Protein AF-A0A804QAE9-F1 (afdb_monomer_lite)

Foldseek 3Di:
DPPPPPPPDPDDPVVVVVSVVVVVLVVVVVVCPPPPHFDFLLNVLVVVCVVVPVDFDDDDLVRLCVLQVAPVSVVHDPSSSSSSSVQSVVPCNRLCCVLPNNDSHRRRRDGGDPVSD

pLDDT: mean 75.99, std 17.81, range [33.16, 93.75]

Radius of gyration: 15.29 Å; chains: 1; bounding box: 30×35×41 Å

Organism: Zea mays (NCBI:txid4577)

Sequence (117 aa):
MFMTIISCYPLRGDDISIVCASLIRSIKLLISCLPFSPLSRQDLVSWKMALDKRQLPEVDRNCLFKLSGYIDIDKINTAAWPALAADLDAGDQSITALAFGFTRLFQPNKPVTKGQA

Structure (mmCIF, N/CA/C/O backbone):
data_AF-A0A804QAE9-F1
#
_entry.id   AF-A0A804QAE9-F1
#
loop_
_atom_site.group_PDB
_atom_site.id
_atom_site.type_symbol
_atom_site.label_atom_id
_atom_site.label_alt_id
_atom_site.label_comp_id
_atom_site.label_asym_id
_atom_site.label_entity_id
_atom_site.label_seq_id
_atom_site.pdbx_PDB_ins_code
_atom_site.Cartn_x
_atom_site.Cartn_y
_atom_site.Cartn_z
_atom_site.occupancy
_atom_site.B_iso_or_equiv
_atom_site.auth_seq_id
_atom_site.auth_comp_id
_atom_site.auth_asym_id
_atom_site.auth_atom_id
_atom_site.pdbx_PDB_model_num
ATOM 1 N N . MET A 1 1 ? 2.958 -3.936 -30.521 1.00 42.75 1 MET A N 1
ATOM 2 C CA . MET A 1 1 ? 3.311 -2.891 -29.539 1.00 42.75 1 MET A CA 1
ATOM 3 C C . MET A 1 1 ? 2.234 -1.818 -29.608 1.00 42.75 1 MET A C 1
ATOM 5 O O . MET A 1 1 ? 2.373 -0.869 -30.362 1.00 42.75 1 MET A O 1
ATOM 9 N N . PHE A 1 2 ? 1.108 -2.010 -28.919 1.00 38.31 2 PHE A N 1
ATOM 10 C CA . PHE A 1 2 ? 0.116 -0.943 -28.797 1.00 38.31 2 PHE A CA 1
ATOM 11 C C . PHE A 1 2 ? 0.645 0.028 -27.743 1.00 38.31 2 PHE A C 1
ATOM 13 O O . PHE A 1 2 ? 0.399 -0.132 -26.554 1.00 38.31 2 PHE A O 1
ATOM 20 N N . MET A 1 3 ? 1.456 0.993 -28.177 1.00 35.22 3 MET A N 1
ATOM 21 C CA . MET A 1 3 ? 1.551 2.245 -27.439 1.00 35.22 3 MET A CA 1
ATOM 22 C C . MET A 1 3 ? 0.134 2.807 -27.450 1.00 35.22 3 MET A C 1
ATOM 24 O O . MET A 1 3 ? -0.409 3.049 -28.527 1.00 35.22 3 MET A O 1
ATOM 28 N N . THR A 1 4 ? -0.497 2.922 -26.283 1.00 42.53 4 THR A N 1
ATOM 29 C CA . THR A 1 4 ? -1.759 3.644 -26.146 1.00 42.53 4 THR A CA 1
ATOM 30 C C . THR A 1 4 ? -1.497 5.060 -26.633 1.00 42.53 4 THR A C 1
ATOM 32 O O . THR A 1 4 ? -0.936 5.882 -25.913 1.00 42.53 4 THR A O 1
ATOM 35 N N . ILE A 1 5 ? -1.836 5.315 -27.896 1.00 38.16 5 ILE A N 1
ATOM 36 C CA . ILE A 1 5 ? -1.956 6.654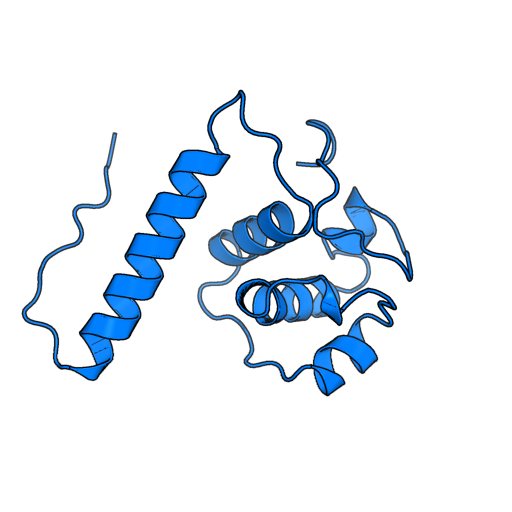 -28.442 1.00 38.16 5 ILE A CA 1
ATOM 37 C C . ILE A 1 5 ? -2.986 7.301 -27.533 1.00 38.16 5 ILE A C 1
ATOM 39 O O . ILE A 1 5 ? -4.153 6.908 -27.535 1.00 38.16 5 ILE A O 1
ATOM 43 N N . ILE A 1 6 ? -2.533 8.217 -26.681 1.00 41.72 6 ILE A N 1
ATOM 44 C CA . ILE A 1 6 ? -3.435 9.109 -25.976 1.00 41.72 6 ILE A CA 1
ATOM 45 C C . ILE A 1 6 ? -4.168 9.846 -27.082 1.00 41.72 6 ILE A C 1
ATOM 47 O O . ILE A 1 6 ? -3.610 10.709 -27.753 1.00 41.72 6 ILE A O 1
ATOM 51 N N . SER A 1 7 ? -5.388 9.393 -27.349 1.00 34.25 7 SER A N 1
ATOM 52 C CA . SER A 1 7 ? -6.281 10.024 -28.294 1.00 34.25 7 SER A CA 1
ATOM 53 C C . SER A 1 7 ? -6.533 11.421 -27.750 1.00 34.25 7 SER A C 1
ATOM 55 O O . SER A 1 7 ? -7.258 11.581 -26.768 1.00 34.25 7 SER A O 1
ATOM 57 N N . CYS A 1 8 ? -5.870 12.414 -28.342 1.00 33.16 8 CYS A N 1
ATOM 58 C CA . CYS A 1 8 ? -6.096 13.829 -28.093 1.00 33.16 8 CYS A CA 1
ATOM 59 C C . CYS A 1 8 ? -7.514 14.189 -28.551 1.00 33.16 8 CYS A C 1
ATOM 61 O O . CYS A 1 8 ? -7.708 14.750 -29.626 1.00 33.16 8 CYS A O 1
ATOM 63 N N . TYR A 1 9 ? -8.522 13.836 -27.758 1.00 36.19 9 TYR A N 1
ATOM 64 C CA . TYR A 1 9 ? -9.813 14.500 -27.843 1.00 36.19 9 TYR A CA 1
ATOM 65 C C . TYR A 1 9 ? -9.670 15.911 -27.247 1.00 36.19 9 TYR A C 1
ATOM 67 O O . TYR A 1 9 ? -8.842 16.113 -26.355 1.00 36.19 9 TYR A O 1
ATOM 75 N N . PRO A 1 10 ? -10.425 16.906 -27.737 1.00 42.62 10 PRO A N 1
ATOM 76 C CA . PRO A 1 10 ? -10.414 18.249 -27.171 1.00 42.62 10 PRO A CA 1
ATOM 77 C C . PRO A 1 10 ? -11.069 18.204 -25.782 1.00 42.62 10 PRO A C 1
ATOM 79 O O . PRO A 1 10 ? -12.288 18.139 -25.651 1.00 42.62 10 PRO A O 1
ATOM 82 N N . LEU A 1 11 ? -10.228 18.152 -24.751 1.00 46.31 11 LEU A N 1
ATOM 83 C CA . LEU A 1 11 ? -10.600 17.947 -23.351 1.00 46.31 11 LEU A CA 1
ATOM 84 C C . LEU A 1 11 ? -10.997 19.273 -22.697 1.00 46.31 11 LEU A C 1
ATOM 86 O O . LEU A 1 11 ? -10.313 20.287 -22.857 1.00 46.31 11 LEU A O 1
ATOM 90 N N . ARG A 1 12 ? -12.101 19.261 -21.943 1.00 48.41 12 ARG A N 1
ATOM 91 C CA . ARG A 1 12 ? -12.508 20.387 -21.098 1.00 48.41 12 ARG A CA 1
ATOM 92 C C . ARG A 1 12 ? -11.543 20.486 -19.909 1.00 48.41 12 ARG A C 1
ATOM 94 O O . ARG A 1 12 ? -10.910 19.501 -19.553 1.00 48.41 12 ARG A O 1
ATOM 101 N N . GLY A 1 13 ? -11.383 21.680 -19.331 1.00 50.06 13 GLY A N 1
ATOM 102 C CA . GLY A 1 13 ? -10.304 22.000 -18.377 1.00 50.06 13 GLY A CA 1
ATOM 103 C C . GLY A 1 13 ? -10.096 21.002 -17.226 1.00 50.06 13 GLY A C 1
ATOM 104 O O . GLY A 1 13 ? -8.952 20.753 -16.854 1.00 50.06 13 GLY A O 1
ATOM 105 N N . ASP A 1 14 ? -11.163 20.378 -16.721 1.00 53.34 14 ASP A N 1
ATOM 106 C CA . ASP A 1 14 ? -11.088 19.343 -15.678 1.00 53.34 14 ASP A CA 1
ATOM 107 C C . ASP A 1 14 ? -10.497 18.015 -16.190 1.00 53.34 14 ASP A C 1
ATOM 109 O O . ASP A 1 14 ? -9.728 17.349 -15.492 1.00 53.34 14 ASP A O 1
ATOM 113 N N . ASP A 1 15 ? -10.770 17.658 -17.446 1.00 48.53 15 ASP A N 1
ATOM 114 C CA . ASP A 1 15 ? -10.292 16.419 -18.052 1.00 48.53 15 ASP A CA 1
ATOM 115 C C . ASP A 1 15 ? -8.797 16.477 -18.406 1.00 48.53 15 ASP A C 1
ATOM 117 O O . ASP A 1 15 ? -8.123 15.446 -18.398 1.00 48.53 15 ASP A O 1
ATOM 121 N N . ILE A 1 16 ? -8.235 17.667 -18.671 1.00 50.22 16 ILE A N 1
ATOM 122 C CA . ILE A 1 16 ? -6.788 17.827 -18.918 1.00 50.22 16 ILE A CA 1
ATOM 123 C C . ILE A 1 16 ? -5.993 17.345 -17.703 1.00 50.22 16 ILE A C 1
ATOM 125 O O . ILE A 1 16 ? -4.996 16.641 -17.864 1.00 50.22 16 ILE A O 1
ATOM 129 N N . SER A 1 17 ? -6.451 17.665 -16.491 1.00 49.66 17 SER A N 1
ATOM 130 C CA . SER A 1 17 ? -5.817 17.208 -15.252 1.00 49.66 17 SER A CA 1
ATOM 131 C C . SER A 1 17 ? -5.870 15.684 -15.122 1.00 49.66 17 SER A C 1
ATOM 133 O O . SER A 1 17 ? -4.869 15.064 -14.761 1.00 49.66 17 SER A O 1
ATOM 135 N N . ILE A 1 18 ? -6.997 15.064 -15.486 1.00 51.47 18 ILE A N 1
ATOM 136 C CA . ILE A 1 18 ? -7.181 13.605 -15.453 1.00 51.47 18 ILE A CA 1
ATOM 137 C C . ILE A 1 18 ? -6.284 12.914 -16.486 1.00 51.47 18 ILE A C 1
ATOM 139 O O . ILE A 1 18 ? -5.630 11.913 -16.176 1.00 51.47 18 ILE A O 1
ATOM 143 N N . VAL A 1 19 ? -6.212 13.447 -17.708 1.00 52.53 19 VAL A N 1
ATOM 144 C CA . VAL A 1 19 ? -5.364 12.894 -18.771 1.00 52.53 19 VAL A CA 1
ATOM 145 C C . VAL A 1 19 ? -3.890 13.100 -18.455 1.00 52.53 19 VAL A C 1
ATOM 147 O O . VAL A 1 19 ? -3.104 12.174 -18.638 1.00 52.53 19 VAL A O 1
ATOM 150 N N . CYS A 1 20 ? -3.511 14.253 -17.903 1.00 49.06 20 CYS A N 1
ATOM 151 C CA . CYS A 1 20 ? -2.147 14.510 -17.457 1.00 49.06 20 CYS A CA 1
ATOM 152 C C . CYS A 1 20 ? -1.758 13.552 -16.322 1.00 49.06 20 CYS A C 1
ATOM 154 O O . CYS A 1 20 ? -0.715 12.907 -16.399 1.00 49.06 20 CYS A O 1
ATOM 156 N N . ALA A 1 21 ? -2.629 13.350 -15.328 1.00 53.75 21 ALA A N 1
ATOM 157 C CA . ALA A 1 21 ? -2.409 12.374 -14.264 1.00 53.75 21 ALA A CA 1
ATOM 158 C C . ALA A 1 21 ? -2.304 10.936 -14.805 1.00 53.75 21 ALA A C 1
ATOM 160 O O . ALA A 1 21 ? -1.413 10.195 -14.392 1.00 53.75 21 ALA A O 1
ATOM 161 N N . SER A 1 22 ? -3.150 10.548 -15.768 1.00 59.66 22 SER A N 1
ATOM 162 C CA . SER A 1 22 ? -3.073 9.235 -16.428 1.00 59.66 22 SER A CA 1
ATOM 163 C C . SER A 1 22 ? -1.803 9.058 -17.255 1.00 59.66 22 SER A C 1
ATOM 165 O O . SER A 1 22 ? -1.199 7.986 -17.210 1.00 59.66 22 SER A O 1
ATOM 167 N N . LEU A 1 23 ? -1.364 10.084 -17.987 1.00 62.62 23 LEU A N 1
ATOM 168 C CA . LEU A 1 23 ? -0.129 10.052 -18.768 1.00 62.62 23 LEU A CA 1
ATOM 169 C C . LEU A 1 2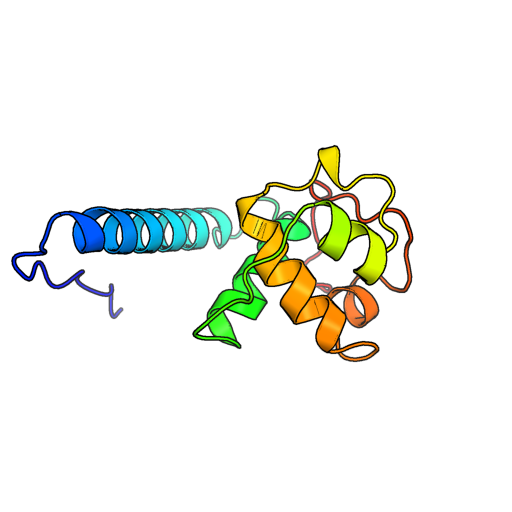3 ? 1.093 10.001 -17.850 1.00 62.62 23 LEU A C 1
ATOM 171 O O . LEU A 1 23 ? 1.960 9.160 -18.056 1.00 62.62 23 LEU A O 1
ATOM 175 N N . ILE A 1 24 ? 1.146 10.829 -16.804 1.00 60.28 24 ILE A N 1
ATOM 176 C CA . ILE A 1 24 ? 2.220 10.808 -15.801 1.00 60.28 24 ILE A CA 1
ATOM 177 C C . ILE A 1 24 ? 2.263 9.446 -15.107 1.00 60.28 24 ILE A C 1
ATOM 179 O O . ILE A 1 24 ? 3.343 8.875 -14.956 1.00 60.28 24 ILE A O 1
ATOM 183 N N . ARG A 1 25 ? 1.102 8.885 -14.739 1.00 60.06 25 ARG A N 1
ATOM 184 C CA . ARG A 1 25 ? 1.003 7.524 -14.200 1.00 60.06 25 ARG A CA 1
ATOM 185 C C . ARG A 1 25 ? 1.562 6.523 -15.206 1.00 60.06 25 ARG A C 1
ATOM 187 O O . ARG A 1 25 ? 2.462 5.778 -14.850 1.00 60.06 25 ARG A O 1
ATOM 194 N N . SER A 1 26 ? 1.125 6.567 -16.462 1.00 63.38 26 SER A N 1
ATOM 195 C CA . SER A 1 26 ? 1.583 5.662 -17.529 1.00 63.38 26 SER A CA 1
ATOM 196 C C . SER A 1 26 ? 3.090 5.763 -17.798 1.00 63.38 26 SER A C 1
ATOM 198 O O . SER A 1 26 ? 3.754 4.742 -17.953 1.00 63.38 26 SER A O 1
ATOM 200 N N . ILE A 1 27 ? 3.660 6.970 -17.795 1.00 61.41 27 ILE A N 1
ATOM 201 C CA . ILE A 1 27 ? 5.104 7.191 -17.950 1.00 61.41 27 ILE A CA 1
ATOM 202 C C . ILE A 1 27 ? 5.858 6.652 -16.732 1.00 61.41 27 ILE A C 1
ATOM 204 O O . ILE A 1 27 ? 6.856 5.949 -16.892 1.00 61.41 27 ILE A O 1
ATOM 208 N N . LYS A 1 28 ? 5.380 6.936 -15.512 1.00 62.47 28 LYS A N 1
ATOM 209 C CA . LYS A 1 28 ? 5.994 6.420 -14.285 1.00 62.47 28 LYS A CA 1
ATOM 210 C C . LYS A 1 28 ? 5.969 4.889 -14.258 1.00 62.47 28 LYS A C 1
ATOM 212 O O . LYS A 1 28 ? 6.981 4.302 -13.885 1.00 62.47 28 LYS A O 1
ATOM 217 N N . LEU A 1 29 ? 4.877 4.260 -14.710 1.00 59.19 29 LEU A N 1
ATOM 218 C CA . LEU A 1 29 ? 4.764 2.806 -14.903 1.00 59.19 29 LEU A CA 1
ATOM 219 C C . LEU A 1 29 ? 5.803 2.279 -15.905 1.00 59.19 29 LEU A C 1
ATOM 221 O O . LEU A 1 29 ? 6.450 1.268 -15.656 1.00 59.19 29 LEU A O 1
ATOM 225 N N . LEU A 1 30 ? 5.999 2.975 -17.028 1.00 61.00 30 LEU A N 1
ATOM 226 C CA . LEU A 1 30 ? 6.928 2.543 -18.073 1.00 61.00 30 LEU A CA 1
ATOM 227 C C . LEU A 1 30 ? 8.387 2.576 -17.596 1.00 61.00 30 LEU A C 1
ATOM 229 O O . LEU A 1 30 ? 9.128 1.623 -17.821 1.00 61.00 30 LEU A O 1
ATOM 233 N N . ILE A 1 31 ? 8.788 3.645 -16.901 1.00 60.69 31 ILE A N 1
ATOM 234 C CA . ILE A 1 31 ? 10.164 3.824 -16.404 1.00 60.69 31 ILE A CA 1
ATOM 235 C C . ILE A 1 31 ? 10.532 2.755 -15.376 1.00 60.69 31 ILE A C 1
ATOM 237 O O . ILE A 1 31 ? 11.656 2.277 -15.336 1.00 60.69 31 ILE A O 1
ATOM 241 N N . SER A 1 32 ? 9.590 2.379 -14.531 1.00 58.94 32 SER A N 1
ATOM 242 C CA . SER A 1 32 ? 9.838 1.491 -13.399 1.00 58.94 32 SER A CA 1
ATOM 243 C C . SER A 1 32 ? 9.721 0.005 -13.757 1.00 58.94 32 SER A C 1
ATOM 245 O O . SER A 1 32 ? 10.266 -0.845 -13.054 1.00 58.94 32 SER A O 1
ATOM 247 N N . CYS A 1 33 ? 9.088 -0.309 -14.890 1.00 55.84 33 CYS A N 1
ATOM 248 C CA . CYS A 1 33 ? 9.111 -1.633 -15.504 1.00 55.84 33 CYS A CA 1
ATOM 249 C C . CYS A 1 33 ? 10.444 -1.934 -16.223 1.00 55.84 33 CYS A C 1
ATOM 251 O O . CYS A 1 33 ? 10.627 -3.034 -16.754 1.00 55.84 33 CYS A O 1
ATOM 253 N N . LEU A 1 34 ? 11.390 -0.982 -16.256 1.00 62.50 34 LEU A N 1
ATOM 254 C CA . LEU A 1 34 ? 12.736 -1.252 -16.744 1.00 62.50 34 LEU A CA 1
ATOM 255 C C . LEU A 1 34 ? 13.390 -2.313 -15.842 1.00 62.50 34 LEU A C 1
ATOM 257 O O . LEU A 1 34 ? 13.418 -2.151 -14.622 1.00 62.50 34 LEU A O 1
ATOM 261 N N . PRO A 1 35 ? 13.992 -3.373 -16.409 1.00 57.97 35 PRO A N 1
ATOM 262 C CA . PRO A 1 35 ? 14.539 -4.496 -15.639 1.00 57.97 35 PRO A CA 1
ATOM 263 C C . PRO A 1 35 ? 15.683 -4.109 -14.684 1.00 57.97 35 PRO A C 1
ATOM 265 O O . PRO A 1 35 ? 16.109 -4.934 -13.875 1.00 57.97 35 PRO A O 1
ATOM 268 N N . PHE A 1 36 ? 16.183 -2.875 -14.783 1.00 64.62 36 PHE A N 1
ATOM 269 C CA . PHE A 1 36 ? 17.286 -2.340 -13.990 1.00 64.62 36 PHE A CA 1
ATOM 270 C C . PHE A 1 36 ? 16.851 -1.359 -12.895 1.00 64.62 36 PHE A C 1
ATOM 272 O O . PHE A 1 36 ? 17.666 -1.045 -12.029 1.00 64.62 36 PHE A O 1
ATOM 279 N N . SER A 1 37 ? 15.610 -0.861 -12.899 1.00 69.00 37 SER A N 1
ATOM 280 C CA . SER A 1 37 ? 15.158 0.061 -11.854 1.00 69.00 37 SER A CA 1
ATOM 281 C C . SER A 1 37 ? 14.622 -0.712 -10.647 1.00 69.00 37 SER A C 1
ATOM 283 O O . SER A 1 37 ? 13.734 -1.549 -10.820 1.00 69.00 37 SER A O 1
ATOM 285 N N . PRO A 1 38 ? 15.112 -0.448 -9.421 1.00 74.12 38 PRO A N 1
ATOM 286 C CA . PRO A 1 38 ? 14.546 -1.057 -8.226 1.00 74.12 38 PRO A CA 1
ATOM 287 C C . PRO A 1 38 ? 13.091 -0.610 -8.055 1.00 74.12 38 PRO A C 1
ATOM 289 O O . PRO A 1 38 ? 12.805 0.583 -7.953 1.00 74.12 38 PRO A O 1
ATOM 292 N N . LEU A 1 39 ? 12.176 -1.578 -8.013 1.00 83.69 39 LEU A N 1
ATOM 293 C CA . LEU A 1 39 ? 10.762 -1.330 -7.768 1.00 83.69 39 LEU A CA 1
ATOM 294 C C . LEU A 1 39 ? 10.515 -1.131 -6.272 1.00 83.69 39 LEU A C 1
ATOM 296 O O . LEU A 1 39 ? 10.903 -1.975 -5.466 1.00 83.69 39 LEU A O 1
ATOM 300 N N . SER A 1 40 ? 9.872 -0.029 -5.891 1.00 88.06 40 SER A N 1
ATOM 301 C CA . SER A 1 40 ? 9.494 0.226 -4.501 1.00 88.06 40 SER A CA 1
ATOM 302 C C . SER A 1 40 ? 8.224 -0.542 -4.110 1.00 88.06 40 SER A C 1
ATOM 304 O O . SER A 1 40 ? 7.386 -0.858 -4.958 1.00 88.06 40 SER A O 1
ATOM 306 N N . ARG A 1 41 ? 8.044 -0.818 -2.811 1.00 89.56 41 ARG A N 1
ATOM 307 C CA . ARG A 1 41 ? 6.846 -1.512 -2.298 1.00 89.56 41 ARG A CA 1
ATOM 308 C C . ARG A 1 41 ? 5.558 -0.765 -2.615 1.00 89.56 41 ARG A C 1
ATOM 310 O O . ARG A 1 41 ? 4.574 -1.377 -3.016 1.00 89.56 41 ARG A O 1
ATOM 317 N N . GLN A 1 42 ? 5.567 0.557 -2.452 1.00 90.50 42 GLN A N 1
ATOM 318 C CA . GLN A 1 42 ? 4.392 1.377 -2.752 1.00 90.50 42 GLN A CA 1
ATOM 319 C C . GLN A 1 42 ? 4.046 1.372 -4.244 1.00 90.50 42 GLN A C 1
ATOM 321 O O . GLN A 1 42 ? 2.868 1.393 -4.599 1.00 90.50 42 GLN A O 1
ATOM 326 N N . ASP A 1 43 ? 5.056 1.347 -5.117 1.00 87.69 43 ASP A N 1
ATOM 327 C CA . ASP A 1 43 ? 4.836 1.355 -6.556 1.00 87.69 43 ASP A CA 1
ATOM 328 C C . ASP A 1 43 ? 4.292 -0.009 -6.994 1.00 87.69 43 ASP A C 1
ATOM 330 O O . ASP A 1 43 ? 3.306 -0.034 -7.719 1.00 87.69 43 ASP A O 1
ATOM 334 N N . LEU A 1 44 ? 4.809 -1.122 -6.453 1.00 86.69 44 LEU A N 1
ATOM 335 C CA . LEU A 1 44 ? 4.248 -2.458 -6.689 1.00 86.69 44 LEU A CA 1
ATOM 336 C C . LEU A 1 44 ? 2.736 -2.504 -6.411 1.00 86.69 44 LEU A C 1
ATOM 338 O O . LEU A 1 44 ? 1.953 -2.890 -7.281 1.00 86.69 44 LEU A O 1
ATOM 342 N N . VAL A 1 45 ? 2.319 -2.066 -5.217 1.00 89.44 45 VAL A N 1
ATOM 343 C CA . VAL A 1 45 ? 0.897 -2.049 -4.836 1.00 89.44 45 VAL A CA 1
ATOM 344 C C . VAL A 1 45 ? 0.104 -1.102 -5.739 1.00 89.44 45 VAL A C 1
ATOM 346 O O . VAL A 1 45 ? -0.953 -1.466 -6.254 1.00 89.44 45 VAL A O 1
ATOM 349 N N . SER A 1 46 ? 0.634 0.097 -6.004 1.00 87.44 46 SER A N 1
ATOM 350 C CA . SER A 1 46 ? -0.002 1.080 -6.889 1.00 87.44 46 SER A CA 1
ATOM 351 C C . SER A 1 46 ? -0.246 0.545 -8.299 1.00 87.44 46 SER A C 1
ATOM 353 O O . SER A 1 46 ? -1.263 0.876 -8.915 1.00 87.44 46 SER A O 1
ATOM 355 N N . TRP A 1 47 ? 0.655 -0.291 -8.815 1.00 83.75 47 TRP A N 1
ATOM 356 C CA . TRP A 1 47 ? 0.535 -0.861 -10.154 1.00 83.75 47 TRP A CA 1
ATOM 357 C C . TRP A 1 47 ? -0.449 -2.000 -10.199 1.00 83.75 47 TRP A C 1
ATOM 359 O O . TRP A 1 47 ? -1.311 -2.018 -11.072 1.00 83.75 47 TRP A O 1
ATOM 369 N N . LYS A 1 48 ? -0.349 -2.932 -9.252 1.00 83.19 48 LYS A N 1
ATOM 370 C CA . LYS A 1 48 ? -1.281 -4.050 -9.187 1.00 83.19 48 LYS A CA 1
ATOM 371 C C . LYS A 1 48 ? -2.709 -3.539 -9.028 1.00 83.19 48 LYS A C 1
ATOM 373 O O . LYS A 1 48 ? -3.588 -3.972 -9.761 1.00 83.19 48 LYS A O 1
ATOM 378 N N . MET A 1 49 ? -2.915 -2.513 -8.202 1.00 86.50 49 MET A N 1
ATOM 379 C CA . MET A 1 49 ? -4.215 -1.854 -8.082 1.00 86.50 49 MET A CA 1
ATOM 380 C C . MET A 1 49 ? -4.614 -1.067 -9.333 1.00 86.50 49 MET A C 1
ATOM 382 O O . MET A 1 49 ? -5.792 -1.046 -9.663 1.00 86.50 49 MET A O 1
ATOM 386 N N . ALA A 1 50 ? -3.672 -0.460 -10.065 1.00 81.44 50 ALA A N 1
ATOM 387 C CA . ALA A 1 50 ? -3.972 0.164 -11.361 1.00 81.44 50 ALA A CA 1
ATOM 388 C C . ALA A 1 50 ? -4.480 -0.847 -12.402 1.00 81.44 50 ALA A C 1
ATOM 390 O O . ALA A 1 50 ? -5.271 -0.485 -13.270 1.00 81.44 50 ALA A O 1
ATOM 391 N N . LEU A 1 51 ? -3.991 -2.089 -12.336 1.00 80.19 51 LEU A N 1
ATOM 392 C CA . LEU A 1 51 ? -4.381 -3.175 -13.233 1.00 80.19 51 LEU A CA 1
ATOM 393 C C . LEU A 1 51 ? -5.689 -3.838 -12.788 1.00 80.19 51 LEU A C 1
ATOM 395 O O . LEU A 1 51 ? -6.558 -4.089 -13.621 1.00 80.19 51 LEU A O 1
ATOM 399 N N . ASP A 1 52 ? -5.845 -4.093 -11.488 1.00 80.19 52 ASP A N 1
ATOM 400 C CA . ASP A 1 52 ? -7.002 -4.806 -10.939 1.00 80.19 52 ASP A CA 1
ATOM 401 C C . ASP A 1 52 ? -8.240 -3.912 -10.795 1.00 80.19 52 ASP A C 1
ATOM 403 O O . ASP A 1 52 ? -9.372 -4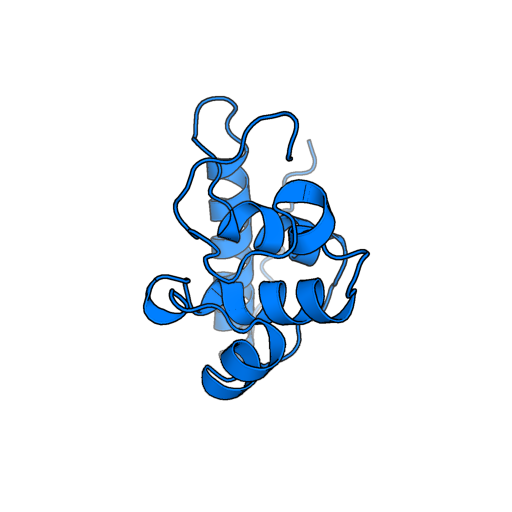.383 -10.923 1.00 80.19 52 ASP A O 1
ATOM 407 N N . LYS A 1 53 ? -8.054 -2.616 -10.511 1.00 77.56 53 LYS A N 1
ATOM 408 C CA . LYS A 1 53 ? -9.134 -1.680 -10.185 1.00 77.56 53 LYS A CA 1
ATOM 409 C C . LYS A 1 53 ? -9.092 -0.469 -11.116 1.00 77.56 53 LYS A C 1
ATOM 411 O O . LYS A 1 53 ? -8.140 0.304 -11.135 1.00 77.56 53 LYS A O 1
ATOM 416 N N . ARG A 1 54 ? -10.186 -0.247 -11.856 1.00 74.88 54 ARG A N 1
ATOM 417 C CA . ARG A 1 54 ? -10.354 0.950 -12.708 1.00 74.88 54 ARG A CA 1
ATOM 418 C C . ARG A 1 54 ? -10.578 2.232 -11.904 1.00 74.88 54 ARG A C 1
ATOM 420 O O . ARG A 1 54 ? -10.275 3.315 -12.389 1.00 74.88 54 ARG A O 1
ATOM 427 N N . GLN A 1 55 ? -11.134 2.105 -10.702 1.00 78.94 55 GLN A N 1
ATOM 428 C CA . GLN A 1 55 ? -11.401 3.203 -9.780 1.00 78.94 55 GLN A CA 1
ATOM 429 C C . GLN A 1 55 ? -10.800 2.847 -8.426 1.00 78.94 55 GLN A C 1
ATOM 431 O O . GLN A 1 55 ? -10.939 1.712 -7.967 1.00 78.94 55 GLN A O 1
ATOM 436 N N . LEU A 1 56 ? -10.119 3.811 -7.815 1.00 82.50 56 LEU A N 1
ATOM 437 C CA . LEU A 1 56 ? -9.544 3.668 -6.485 1.00 82.50 56 LEU A CA 1
ATOM 438 C C . LEU A 1 56 ? -10.358 4.504 -5.492 1.00 82.50 56 LEU A C 1
ATOM 440 O O . LEU A 1 56 ? -10.853 5.565 -5.879 1.00 82.50 56 LEU A O 1
ATOM 444 N N . PRO A 1 57 ? -10.503 4.047 -4.239 1.00 84.00 57 PRO A N 1
ATOM 445 C CA . PRO A 1 57 ? -11.211 4.795 -3.214 1.00 84.00 57 PRO A CA 1
ATOM 446 C C . PRO A 1 57 ? -10.459 6.084 -2.887 1.00 84.00 57 PRO A C 1
ATOM 448 O O . PRO A 1 57 ? -9.232 6.091 -2.793 1.00 84.00 57 PRO A O 1
ATOM 451 N N . GLU A 1 58 ? -11.192 7.170 -2.673 1.00 86.25 58 GLU A N 1
ATOM 452 C CA . GLU A 1 58 ? -10.616 8.368 -2.076 1.00 86.25 58 GLU A CA 1
ATOM 453 C C . GLU A 1 58 ? -10.377 8.107 -0.587 1.00 86.25 58 GLU A C 1
ATOM 455 O O . GLU A 1 58 ? -11.259 7.621 0.123 1.00 86.25 58 GLU A O 1
ATOM 460 N N . VAL A 1 59 ? -9.159 8.370 -0.117 1.00 88.25 59 VAL A N 1
ATOM 461 C CA . VAL A 1 59 ? -8.754 8.040 1.249 1.00 88.25 59 VAL A CA 1
ATOM 462 C C . VAL A 1 59 ? -7.975 9.192 1.870 1.00 88.25 59 VAL A C 1
ATOM 464 O O . VAL A 1 59 ? -7.029 9.717 1.282 1.00 88.25 59 VAL A O 1
ATOM 467 N N . ASP A 1 60 ? -8.371 9.562 3.086 1.00 88.69 60 ASP A N 1
ATOM 468 C CA . ASP A 1 60 ? -7.626 10.496 3.928 1.00 88.69 60 ASP A CA 1
ATOM 469 C C . ASP A 1 60 ? -6.518 9.775 4.718 1.00 88.69 60 ASP A C 1
ATOM 471 O O . ASP A 1 60 ? -6.612 8.578 5.014 1.00 88.69 60 ASP A O 1
ATOM 475 N N . ARG A 1 61 ? -5.493 10.523 5.144 1.00 87.38 61 ARG A N 1
ATOM 476 C CA . ARG A 1 61 ? -4.382 10.018 5.968 1.00 87.38 61 ARG A CA 1
ATOM 477 C C . ARG A 1 61 ? -4.882 9.244 7.186 1.00 87.38 61 ARG A C 1
ATOM 479 O O . ARG A 1 61 ? -4.359 8.176 7.503 1.00 87.38 61 ARG A O 1
ATOM 486 N N . ASN A 1 62 ? -5.895 9.775 7.873 1.00 89.06 62 ASN A N 1
ATOM 487 C CA . ASN A 1 62 ? -6.421 9.167 9.094 1.00 89.06 62 ASN A CA 1
ATOM 488 C C . ASN A 1 62 ? -7.170 7.861 8.811 1.00 89.06 62 ASN A C 1
ATOM 490 O O . ASN A 1 62 ? -7.104 6.930 9.614 1.00 89.06 62 ASN A O 1
ATOM 494 N N . CYS A 1 63 ? -7.863 7.780 7.673 1.00 89.19 63 CYS A N 1
ATOM 495 C CA . CYS A 1 63 ? -8.517 6.557 7.220 1.00 89.19 63 CYS A CA 1
ATOM 496 C C . CYS A 1 63 ? -7.475 5.481 6.912 1.00 89.19 63 CYS A C 1
ATOM 498 O O . CYS A 1 63 ? -7.587 4.369 7.425 1.00 89.19 63 CYS A O 1
ATOM 500 N N . LEU A 1 64 ? -6.419 5.827 6.168 1.00 90.38 64 LEU A N 1
ATOM 501 C CA . LEU A 1 64 ? -5.352 4.879 5.855 1.00 90.38 64 LEU A CA 1
ATOM 502 C C . LEU A 1 64 ? -4.641 4.385 7.121 1.00 90.38 64 LEU A C 1
ATOM 504 O O . LEU A 1 64 ? -4.385 3.193 7.233 1.00 90.38 64 LEU A O 1
ATOM 508 N N . PHE A 1 65 ? -4.372 5.263 8.096 1.00 91.00 65 PHE A N 1
ATOM 509 C CA . PHE A 1 65 ? -3.765 4.866 9.373 1.00 91.00 65 PHE A CA 1
ATOM 510 C C . PHE A 1 65 ? -4.620 3.886 10.167 1.00 91.00 65 PHE A C 1
ATOM 512 O O . PHE A 1 65 ? -4.092 2.924 10.719 1.00 91.00 65 PHE A O 1
ATOM 519 N N . LYS A 1 66 ? -5.938 4.094 10.200 1.00 90.12 66 LYS A N 1
ATOM 520 C CA . LYS A 1 66 ? -6.861 3.174 10.873 1.00 90.12 66 LYS A CA 1
ATOM 521 C C . LYS A 1 66 ? -6.957 1.823 10.165 1.00 90.12 66 LYS A C 1
ATOM 523 O O . LYS A 1 66 ? -7.080 0.813 10.847 1.00 90.12 66 LYS A O 1
ATOM 528 N N . LEU A 1 67 ? -6.895 1.813 8.832 1.00 90.25 67 LEU A N 1
ATOM 529 C CA . LEU A 1 67 ? -6.959 0.591 8.025 1.00 90.25 67 LEU A CA 1
ATOM 530 C C . LEU A 1 67 ? -5.660 -0.222 8.092 1.00 90.25 67 LEU A C 1
ATOM 532 O O . LEU A 1 67 ? -5.702 -1.430 8.284 1.00 90.25 67 LEU A O 1
ATOM 536 N N . SER A 1 68 ? -4.507 0.431 7.933 1.00 88.81 68 SER A N 1
ATOM 537 C CA . SER A 1 68 ? -3.209 -0.246 7.819 1.00 88.81 68 SER A CA 1
ATOM 538 C C . SER A 1 68 ? -2.485 -0.428 9.151 1.00 88.81 68 SER A C 1
ATOM 540 O O . SER A 1 68 ? -1.740 -1.389 9.333 1.00 88.81 68 SER A O 1
ATOM 542 N N . GLY A 1 69 ? -2.640 0.522 10.077 1.00 90.81 69 GLY A N 1
ATOM 543 C CA . GLY A 1 69 ? -1.820 0.615 11.283 1.00 90.81 69 GLY A CA 1
ATOM 544 C C . GLY A 1 69 ? -0.340 0.917 11.015 1.00 90.81 69 GLY A C 1
ATOM 545 O O . GLY A 1 69 ? 0.490 0.679 11.897 1.00 90.81 69 GLY A O 1
ATOM 546 N N . TYR A 1 70 ? 0.021 1.403 9.820 1.00 93.75 70 TYR A N 1
ATOM 547 C CA . TYR A 1 70 ? 1.415 1.692 9.496 1.00 93.75 70 TYR A CA 1
ATOM 548 C C . TYR A 1 70 ? 1.955 2.879 10.290 1.00 93.75 70 TYR A C 1
ATOM 550 O O . TYR A 1 70 ? 1.362 3.955 10.333 1.00 93.75 70 TYR A O 1
ATOM 558 N N . ILE A 1 71 ? 3.134 2.702 10.883 1.00 92.50 71 ILE A N 1
ATOM 559 C CA . ILE A 1 71 ? 3.822 3.779 11.609 1.00 92.50 71 ILE A CA 1
ATOM 560 C C . ILE A 1 71 ? 4.555 4.746 10.674 1.00 92.50 71 ILE A C 1
ATOM 562 O O . ILE A 1 71 ? 4.889 5.857 11.069 1.00 92.50 71 ILE A O 1
ATOM 566 N N . ASP A 1 72 ? 4.819 4.334 9.434 1.00 92.62 72 ASP A N 1
ATOM 567 C CA . ASP A 1 72 ? 5.579 5.089 8.441 1.00 92.62 72 ASP A CA 1
ATOM 568 C C . ASP A 1 72 ? 4.711 5.680 7.323 1.00 92.62 72 ASP A C 1
ATOM 570 O O . ASP A 1 72 ? 5.212 5.932 6.229 1.00 92.62 72 ASP A O 1
ATOM 574 N N . ILE A 1 73 ? 3.432 5.962 7.603 1.00 90.75 73 ILE A N 1
ATOM 575 C CA . ILE A 1 73 ? 2.492 6.561 6.633 1.00 90.75 73 ILE A CA 1
ATOM 576 C C . ILE A 1 73 ? 2.987 7.893 6.092 1.00 90.75 73 ILE A C 1
ATOM 578 O O . ILE A 1 73 ? 2.812 8.167 4.909 1.00 90.75 73 ILE A O 1
ATOM 582 N N . ASP A 1 74 ? 3.679 8.682 6.912 1.00 90.00 74 ASP A N 1
ATOM 583 C CA . ASP A 1 74 ? 4.259 9.959 6.484 1.00 90.00 74 ASP A CA 1
ATOM 584 C C . ASP A 1 74 ? 5.351 9.805 5.420 1.00 90.00 74 ASP A C 1
ATOM 586 O O . ASP A 1 74 ? 5.679 10.759 4.720 1.00 90.00 74 ASP A O 1
ATOM 590 N N . LYS A 1 75 ? 5.918 8.602 5.275 1.00 92.19 75 LYS A N 1
ATOM 591 C CA . LYS A 1 75 ? 6.896 8.286 4.228 1.00 92.19 75 LYS A CA 1
ATOM 592 C C . LYS A 1 75 ? 6.242 7.748 2.957 1.00 92.19 75 LYS A C 1
ATOM 594 O O . LYS A 1 75 ? 6.932 7.602 1.951 1.00 92.19 75 LYS A O 1
ATOM 599 N N . ILE A 1 76 ? 4.953 7.410 3.003 1.00 91.50 76 ILE A N 1
ATOM 600 C CA . ILE A 1 76 ? 4.209 6.869 1.866 1.00 91.50 76 ILE A CA 1
ATOM 601 C C . ILE A 1 76 ? 3.734 8.033 1.004 1.00 91.50 76 ILE A C 1
ATOM 603 O O . ILE A 1 76 ? 3.109 8.970 1.497 1.00 91.50 76 ILE A O 1
ATOM 607 N N . ASN A 1 77 ? 3.979 7.950 -0.302 1.00 88.88 77 ASN A N 1
ATOM 608 C CA . ASN A 1 77 ? 3.463 8.944 -1.236 1.00 88.88 77 ASN A CA 1
ATOM 609 C C . ASN A 1 77 ? 1.921 8.991 -1.193 1.00 88.88 77 ASN A C 1
ATOM 611 O O . ASN A 1 77 ? 1.267 7.955 -1.317 1.00 88.88 77 ASN A O 1
ATOM 615 N N . THR A 1 78 ? 1.343 10.190 -1.087 1.00 88.31 78 THR A N 1
ATOM 616 C CA . THR A 1 78 ? -0.113 10.421 -1.067 1.00 88.31 78 THR A CA 1
ATOM 617 C C . THR A 1 78 ? -0.831 9.829 -2.282 1.00 88.31 78 THR A C 1
ATOM 619 O O . THR A 1 78 ? -1.944 9.329 -2.158 1.00 88.31 78 THR A O 1
ATOM 622 N N . ALA A 1 79 ? -0.174 9.772 -3.444 1.00 86.06 79 ALA A N 1
ATOM 623 C CA . ALA A 1 79 ? -0.714 9.140 -4.648 1.00 86.06 79 ALA A CA 1
ATOM 624 C C . ALA A 1 79 ? -0.849 7.606 -4.542 1.00 86.06 79 ALA A C 1
ATOM 626 O O . ALA A 1 79 ? -1.573 6.997 -5.328 1.00 86.06 79 ALA A O 1
ATOM 627 N N . ALA A 1 80 ? -0.150 6.964 -3.599 1.00 88.25 80 ALA A N 1
ATOM 628 C CA . ALA A 1 80 ? -0.220 5.521 -3.364 1.00 88.25 80 ALA A CA 1
ATOM 629 C C . ALA A 1 80 ? -1.239 5.138 -2.280 1.00 88.25 80 ALA A C 1
ATOM 631 O O . ALA A 1 80 ? -1.625 3.974 -2.204 1.00 88.25 80 ALA A O 1
ATOM 632 N N . TRP A 1 81 ? -1.713 6.090 -1.472 1.00 91.81 81 TRP A N 1
ATOM 633 C CA . TRP A 1 81 ? -2.733 5.845 -0.451 1.00 91.81 81 TRP A CA 1
ATOM 634 C C . TRP A 1 81 ? -4.009 5.183 -0.981 1.00 91.81 81 TRP A C 1
ATOM 636 O O . TRP A 1 81 ? -4.411 4.182 -0.391 1.00 91.81 81 TRP A O 1
ATOM 646 N N . PRO A 1 82 ? -4.636 5.649 -2.082 1.00 90.81 82 PRO A N 1
ATOM 647 C CA . PRO A 1 82 ? -5.878 5.045 -2.561 1.00 90.81 82 PRO A CA 1
ATOM 648 C C . PRO A 1 82 ? -5.665 3.606 -3.058 1.00 90.81 82 PRO A C 1
ATOM 650 O O . PRO A 1 82 ? -6.531 2.751 -2.896 1.00 90.81 82 PRO A O 1
ATOM 653 N N . ALA A 1 83 ? -4.479 3.305 -3.596 1.00 90.50 83 ALA A N 1
ATOM 654 C CA . ALA A 1 83 ? -4.102 1.942 -3.948 1.00 90.50 83 ALA A CA 1
ATOM 655 C C . ALA A 1 83 ? -3.883 1.071 -2.705 1.00 90.50 83 ALA A C 1
ATOM 657 O O . ALA A 1 83 ? -4.397 -0.035 -2.646 1.00 90.50 83 ALA A O 1
ATOM 658 N N . LEU A 1 84 ? -3.174 1.571 -1.693 1.00 92.19 84 LEU A N 1
ATOM 659 C CA . LEU A 1 84 ? -2.969 0.832 -0.446 1.00 92.19 84 LEU A CA 1
ATOM 660 C C . LEU A 1 84 ? -4.280 0.573 0.290 1.00 92.19 84 LEU A C 1
ATOM 662 O O . LEU A 1 84 ? -4.471 -0.515 0.810 1.00 92.19 84 LEU A O 1
ATOM 666 N N . ALA A 1 85 ? -5.196 1.538 0.315 1.00 92.44 85 ALA A N 1
ATOM 667 C CA . ALA A 1 85 ? -6.510 1.347 0.914 1.00 92.44 85 ALA A CA 1
ATOM 668 C C . ALA A 1 85 ? -7.302 0.245 0.193 1.00 92.44 85 ALA A C 1
ATOM 670 O O . ALA A 1 85 ? -7.865 -0.621 0.852 1.00 92.44 85 ALA A O 1
ATOM 671 N N . ALA A 1 86 ? -7.292 0.242 -1.146 1.00 91.19 86 ALA A N 1
ATOM 672 C CA . ALA A 1 86 ? -7.924 -0.813 -1.938 1.00 91.19 86 ALA A CA 1
ATOM 673 C C . ALA A 1 86 ? -7.253 -2.185 -1.757 1.00 91.19 86 ALA A C 1
ATOM 675 O O . ALA A 1 86 ? -7.941 -3.201 -1.766 1.00 91.19 86 ALA A O 1
ATOM 676 N N . ASP A 1 87 ? -5.928 -2.213 -1.595 1.00 91.12 87 ASP A N 1
ATOM 677 C CA . ASP A 1 87 ? -5.174 -3.435 -1.312 1.00 91.12 87 ASP A CA 1
ATOM 678 C C . ASP A 1 87 ? -5.548 -3.994 0.063 1.00 91.12 87 ASP A C 1
ATOM 680 O O . ASP A 1 87 ? -5.900 -5.161 0.179 1.00 91.12 87 ASP A O 1
ATOM 684 N N . LEU A 1 88 ? -5.548 -3.149 1.095 1.00 91.06 88 LEU A N 1
ATOM 685 C CA . LEU A 1 88 ? -5.852 -3.536 2.475 1.00 91.06 88 LEU A CA 1
ATOM 686 C C . LEU A 1 88 ? -7.299 -3.999 2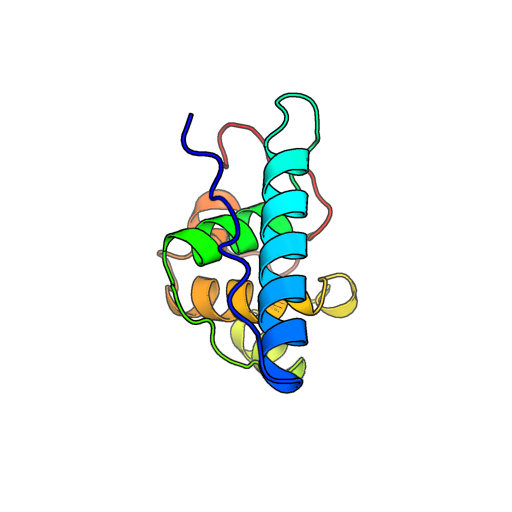.667 1.00 91.06 88 LEU A C 1
ATOM 688 O O . LEU A 1 88 ? -7.546 -4.848 3.520 1.00 91.06 88 LEU A O 1
ATOM 692 N N . ASP A 1 89 ? -8.237 -3.497 1.863 1.00 90.00 89 ASP A N 1
ATOM 693 C CA . ASP A 1 89 ? -9.630 -3.962 1.852 1.00 90.00 89 ASP A CA 1
ATOM 694 C C . ASP A 1 89 ? -9.751 -5.442 1.437 1.00 90.00 89 ASP A C 1
ATOM 696 O O . ASP A 1 89 ? -10.673 -6.139 1.852 1.00 90.00 89 ASP A O 1
ATOM 700 N N . ALA A 1 90 ? -8.774 -5.972 0.688 1.00 88.44 90 ALA A N 1
ATOM 701 C CA . ALA A 1 90 ? -8.704 -7.397 0.364 1.00 88.44 90 ALA A CA 1
ATOM 702 C C . ALA A 1 90 ? -8.255 -8.276 1.553 1.00 88.44 90 ALA A C 1
ATOM 704 O O . ALA A 1 90 ? -8.255 -9.505 1.440 1.00 88.44 90 ALA A O 1
ATOM 705 N N . GLY A 1 91 ? -7.864 -7.679 2.688 1.00 87.56 91 GLY A N 1
ATOM 706 C CA . GLY A 1 91 ? -7.471 -8.389 3.905 1.00 87.56 91 GLY A CA 1
ATOM 707 C C . GLY A 1 91 ? -6.309 -9.355 3.668 1.00 87.56 91 GLY A C 1
ATOM 708 O O . GLY A 1 91 ? -5.230 -8.953 3.228 1.00 87.56 91 GLY A O 1
ATOM 709 N N . ASP A 1 92 ? -6.536 -10.644 3.919 1.00 87.94 92 ASP A N 1
ATOM 710 C CA . ASP A 1 92 ? -5.535 -11.708 3.745 1.00 87.94 92 ASP A CA 1
ATOM 711 C C . ASP A 1 92 ? -5.137 -11.933 2.275 1.00 87.94 92 ASP A C 1
ATOM 713 O O . ASP A 1 92 ? -4.081 -12.502 2.000 1.00 87.94 92 ASP A O 1
ATOM 717 N N . GLN A 1 93 ? -5.960 -11.476 1.323 1.00 87.69 93 GLN A N 1
ATOM 718 C CA . GLN A 1 93 ? -5.658 -11.523 -0.112 1.00 87.69 93 GLN A CA 1
ATOM 719 C C . GLN A 1 93 ? -4.921 -10.274 -0.611 1.00 87.69 93 GLN A C 1
ATOM 721 O O . GLN A 1 93 ? -4.604 -10.184 -1.798 1.00 87.69 93 GLN A O 1
ATOM 726 N N . SER A 1 94 ? -4.650 -9.309 0.270 1.00 88.44 94 SER A N 1
ATOM 727 C CA . SER A 1 94 ? -3.878 -8.120 -0.079 1.00 88.44 94 SER A CA 1
ATOM 728 C C . SER A 1 94 ? -2.455 -8.495 -0.493 1.00 88.44 94 SER A C 1
ATOM 730 O O 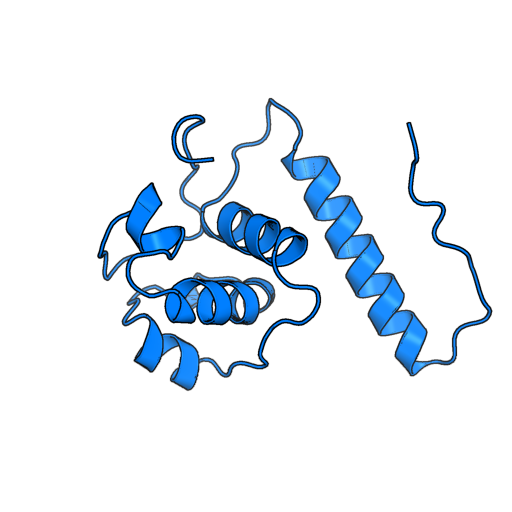. SER A 1 94 ? -1.839 -9.414 0.054 1.00 88.44 94 SER A O 1
ATOM 732 N N . ILE A 1 95 ? -1.883 -7.749 -1.435 1.00 87.69 95 ILE A N 1
ATOM 733 C CA . ILE A 1 95 ? -0.468 -7.871 -1.809 1.00 87.69 95 ILE A CA 1
ATOM 734 C C . ILE A 1 95 ? 0.385 -7.625 -0.581 1.00 87.69 95 ILE A C 1
ATOM 736 O O . ILE A 1 95 ? 1.401 -8.286 -0.390 1.00 87.69 95 ILE A O 1
ATOM 740 N N . THR A 1 96 ? -0.018 -6.682 0.268 1.00 89.50 96 THR A N 1
ATOM 741 C CA . THR A 1 96 ? 0.745 -6.403 1.471 1.00 89.50 96 THR A CA 1
ATOM 742 C C . THR A 1 96 ? 0.802 -7.623 2.391 1.00 89.50 96 THR A C 1
ATOM 744 O O . THR A 1 96 ? 1.897 -7.985 2.826 1.00 89.50 96 THR A O 1
ATOM 747 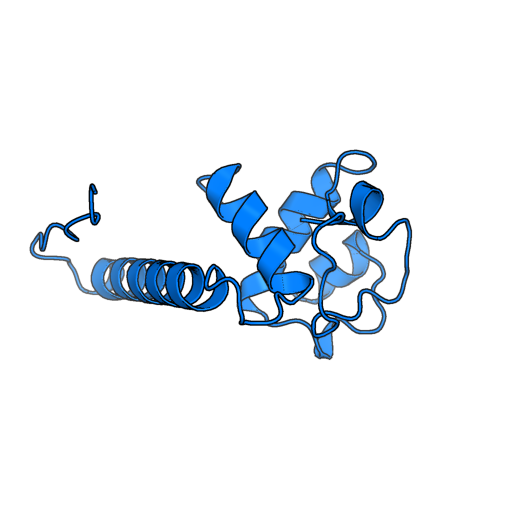N N . ALA A 1 97 ? -0.317 -8.316 2.621 1.00 89.81 97 ALA A N 1
ATOM 748 C CA . ALA A 1 97 ? -0.327 -9.550 3.403 1.00 89.81 97 ALA A CA 1
ATOM 749 C C . ALA A 1 97 ? 0.464 -10.679 2.718 1.00 89.81 97 ALA A C 1
ATOM 751 O O . ALA A 1 97 ? 1.262 -11.346 3.375 1.00 89.81 97 ALA A O 1
ATOM 752 N N . LEU A 1 98 ? 0.310 -10.860 1.404 1.00 89.38 98 LEU A N 1
ATOM 753 C CA . LEU A 1 98 ? 0.932 -11.963 0.662 1.00 89.38 98 LEU A CA 1
ATOM 754 C C . LEU A 1 98 ? 2.440 -11.775 0.427 1.00 89.38 98 LEU A C 1
ATOM 756 O O . LEU A 1 98 ? 3.221 -12.707 0.611 1.00 89.38 98 LEU A O 1
ATOM 760 N N . ALA A 1 99 ? 2.868 -10.579 0.023 1.00 88.50 99 ALA A N 1
ATOM 761 C CA . ALA A 1 99 ? 4.251 -10.284 -0.352 1.00 88.50 99 ALA A CA 1
ATOM 762 C C . ALA A 1 99 ? 5.103 -9.785 0.825 1.00 88.50 99 ALA A C 1
ATOM 764 O O . ALA A 1 99 ? 6.320 -10.010 0.849 1.00 88.50 99 ALA A O 1
ATOM 765 N N . PHE A 1 100 ? 4.496 -9.081 1.791 1.00 89.25 100 PHE A N 1
ATOM 766 C CA . PHE A 1 100 ? 5.212 -8.454 2.911 1.00 89.25 100 PHE A CA 1
ATOM 767 C C . PHE A 1 100 ? 4.792 -8.968 4.294 1.00 89.25 100 PHE A C 1
ATOM 769 O O . PHE A 1 100 ? 5.501 -8.683 5.263 1.00 89.25 100 PHE A O 1
ATOM 776 N N . GLY A 1 101 ? 3.704 -9.735 4.391 1.00 88.38 101 GLY A N 1
ATOM 777 C CA . GLY A 1 101 ? 3.137 -10.194 5.655 1.00 88.38 101 GLY A CA 1
ATOM 778 C C . GLY A 1 101 ? 2.420 -9.090 6.439 1.00 88.38 101 GLY A C 1
ATOM 779 O O . GLY A 1 101 ? 2.354 -7.926 6.038 1.00 88.38 101 GLY A O 1
ATOM 780 N N . PHE A 1 102 ? 1.918 -9.450 7.622 1.00 85.56 102 PHE A N 1
ATOM 781 C CA . PHE A 1 102 ? 1.300 -8.510 8.561 1.00 85.56 102 PHE A CA 1
ATOM 782 C C . PHE A 1 102 ? 2.368 -7.686 9.289 1.00 85.56 102 PHE A C 1
ATOM 784 O O . PHE A 1 102 ? 2.790 -8.006 10.400 1.00 85.56 102 PHE A O 1
ATOM 791 N N . THR A 1 103 ? 2.833 -6.618 8.644 1.00 87.31 103 THR A N 1
ATOM 792 C CA . THR A 1 103 ? 3.799 -5.675 9.219 1.00 87.31 103 THR A CA 1
ATOM 793 C C . THR A 1 103 ? 3.126 -4.365 9.615 1.00 87.31 103 THR A C 1
ATOM 795 O O . THR A 1 103 ? 2.303 -3.833 8.882 1.00 87.31 103 THR A O 1
ATOM 798 N N . ARG A 1 104 ? 3.530 -3.791 10.754 1.00 89.25 104 ARG A N 1
ATOM 799 C CA . ARG A 1 104 ? 3.187 -2.402 11.123 1.00 89.25 104 ARG A CA 1
ATOM 800 C C . ARG A 1 104 ? 4.124 -1.369 10.494 1.00 89.25 104 ARG A C 1
ATOM 802 O O . ARG A 1 104 ? 3.903 -0.173 10.633 1.00 89.25 104 ARG A O 1
ATOM 809 N N . LEU A 1 105 ? 5.191 -1.821 9.840 1.00 92.62 105 LEU A N 1
ATOM 810 C CA . LEU A 1 105 ? 6.178 -0.980 9.175 1.00 92.62 105 LEU A CA 1
ATOM 811 C C . LEU A 1 105 ? 6.243 -1.377 7.698 1.00 92.62 105 LEU A C 1
ATOM 813 O O . LEU A 1 105 ? 6.802 -2.425 7.356 1.00 92.62 105 LEU A O 1
ATOM 817 N N . PHE A 1 106 ? 5.653 -0.557 6.830 1.00 91.12 106 PHE A N 1
ATOM 818 C CA . PHE A 1 106 ? 5.485 -0.885 5.414 1.00 91.12 106 PHE A CA 1
ATOM 819 C C . PHE A 1 106 ? 6.795 -0.754 4.629 1.00 91.12 106 PHE A C 1
ATOM 821 O O . PHE A 1 106 ? 7.106 -1.597 3.787 1.00 91.12 106 PHE A O 1
ATOM 828 N N . GLN A 1 107 ? 7.616 0.240 4.971 1.00 92.75 107 GLN A N 1
ATOM 829 C CA . GLN A 1 107 ? 8.865 0.608 4.301 1.00 92.75 107 GLN A CA 1
ATOM 830 C C . GLN A 1 107 ? 8.637 0.912 2.809 1.00 92.75 107 GLN A C 1
ATOM 832 O O . GLN A 1 107 ? 9.135 0.174 1.958 1.00 92.75 107 GLN A O 1
ATOM 837 N N . PRO A 1 108 ? 7.915 1.995 2.458 1.00 89.88 108 PRO A N 1
ATOM 838 C CA . PRO A 1 108 ? 7.451 2.247 1.089 1.00 89.88 108 PRO A CA 1
ATOM 839 C C . PRO A 1 108 ? 8.576 2.262 0.047 1.00 89.88 108 PRO A C 1
ATOM 841 O O . PRO A 1 108 ? 8.415 1.699 -1.031 1.00 89.88 108 PRO A O 1
ATOM 844 N N . ASN A 1 109 ? 9.734 2.836 0.393 1.00 88.44 109 ASN A N 1
ATOM 845 C CA . ASN A 1 109 ? 10.893 2.968 -0.498 1.00 88.44 109 ASN A CA 1
ATOM 846 C C . ASN A 1 109 ? 11.796 1.727 -0.541 1.00 88.44 109 ASN A C 1
ATOM 848 O O . ASN A 1 109 ? 12.805 1.732 -1.246 1.00 88.44 109 ASN A O 1
ATOM 852 N N . LYS A 1 110 ? 11.494 0.678 0.233 1.00 88.62 110 LYS A N 1
ATOM 853 C CA . LYS A 1 110 ? 12.305 -0.539 0.209 1.00 88.62 110 LYS A CA 1
ATOM 854 C C . LYS A 1 110 ? 12.173 -1.205 -1.164 1.00 88.62 110 LYS A C 1
ATOM 856 O O . LYS A 1 110 ? 11.043 -1.365 -1.632 1.00 88.62 110 LYS A O 1
ATOM 861 N N . PRO A 1 111 ? 13.284 -1.614 -1.800 1.00 86.69 111 PRO A N 1
ATOM 862 C CA . PRO A 1 111 ? 13.212 -2.364 -3.041 1.00 86.69 111 PRO A CA 1
ATOM 863 C C . PRO A 1 111 ? 12.526 -3.716 -2.816 1.00 86.69 111 PRO A C 1
ATOM 865 O O . PRO A 1 111 ? 12.797 -4.420 -1.839 1.00 86.69 111 PRO A O 1
ATOM 868 N N . VAL A 1 112 ? 11.634 -4.057 -3.736 1.00 85.12 112 VAL A N 1
ATOM 869 C CA . VAL A 1 112 ? 10.934 -5.337 -3.838 1.00 85.12 112 VAL A CA 1
ATOM 870 C C . VAL A 1 112 ? 11.826 -6.329 -4.583 1.00 85.12 112 VAL A C 1
ATOM 872 O O . VAL A 1 112 ? 12.523 -5.965 -5.532 1.00 85.12 112 VAL A O 1
ATOM 875 N N . THR A 1 113 ? 11.834 -7.591 -4.153 1.00 80.94 113 THR A N 1
ATOM 876 C CA . THR A 1 113 ? 12.551 -8.655 -4.871 1.00 80.94 113 THR A CA 1
ATOM 877 C C . THR A 1 113 ? 11.693 -9.219 -6.006 1.00 80.94 113 THR A C 1
ATOM 879 O O . THR A 1 113 ? 10.470 -9.184 -5.943 1.00 80.94 113 THR A O 1
ATOM 882 N N . LYS A 1 114 ? 12.311 -9.814 -7.035 1.00 75.44 114 LYS A N 1
ATOM 883 C CA . LYS A 1 114 ? 11.567 -10.409 -8.166 1.00 75.44 114 LYS A CA 1
ATOM 884 C C . LYS A 1 114 ? 10.561 -11.498 -7.765 1.00 75.44 114 LYS A C 1
ATOM 886 O O . LYS A 1 114 ? 9.672 -11.777 -8.544 1.00 75.44 114 LYS A O 1
ATOM 891 N N . GLY A 1 115 ? 10.724 -12.135 -6.602 1.00 75.19 115 GLY A N 1
ATOM 892 C CA . GLY A 1 115 ? 9.775 -13.140 -6.106 1.00 75.19 115 GLY A CA 1
ATOM 893 C C . GLY A 1 115 ? 8.562 -12.552 -5.380 1.00 75.19 115 GLY A C 1
ATOM 894 O O . GLY A 1 115 ? 7.633 -13.286 -5.073 1.00 75.19 115 GLY A O 1
ATOM 895 N N . GLN A 1 116 ? 8.589 -11.254 -5.065 1.00 76.25 116 GLN A N 1
ATOM 896 C CA . GLN A 1 116 ? 7.484 -10.530 -4.431 1.00 76.25 116 GLN A CA 1
ATOM 897 C C . GLN A 1 116 ? 6.612 -9.773 -5.440 1.00 76.25 116 GLN A C 1
ATOM 899 O O . GLN A 1 116 ? 5.510 -9.369 -5.076 1.00 76.25 116 GLN A O 1
ATOM 904 N N . ALA A 1 117 ? 7.130 -9.530 -6.649 1.00 68.25 117 ALA A N 1
ATOM 905 C CA . ALA A 1 117 ? 6.434 -8.863 -7.747 1.00 68.25 117 ALA A CA 1
ATOM 906 C C . ALA A 1 117 ? 5.787 -9.890 -8.679 1.00 68.25 117 ALA A C 1
ATOM 908 O O . ALA A 1 117 ? 4.643 -9.632 -9.112 1.00 68.25 117 ALA A O 1
#

Secondary structure (DSSP, 8-state):
------------HHHHHHHHHHHHHHHHHHHHTSTTSPPBHHHHHHHHHHHH-SS-----HHHHHHHH--TTGGGS-GGGHHHHHHHHHTGGGSHIIIII-S-S---TTSBPPTTT-